Protein AF-A0A7W0S4Z4-F1 (afdb_monomer_lite)

pLDDT: mean 84.72, std 17.96, range [44.84, 98.12]

Sequence (115 aa):
WHRGRALTLFGFDYRLESYTPAARRRYGYYTLPILHRGRIVGRLDPSYDRRNRVLTIRALHLEPWVAPKPELAAAIVGSLRDLVTFLGGDEVRVLTCDPAAFTPHVAATLMSPEG

Radius of gyration: 14.52 Å; chains: 1; bounding box: 30×42×34 Å

Structure (mmCIF, N/CA/C/O backbone):
data_AF-A0A7W0S4Z4-F1
#
_entry.id   AF-A0A7W0S4Z4-F1
#
loop_
_atom_site.group_PDB
_atom_site.id
_atom_site.type_symbol
_atom_site.label_atom_id
_atom_site.label_alt_id
_atom_site.label_comp_id
_atom_site.label_asym_id
_atom_site.label_entity_id
_atom_site.label_seq_id
_atom_site.pdbx_PDB_ins_code
_atom_site.Cartn_x
_atom_site.Cartn_y
_atom_site.Cartn_z
_atom_site.occupancy
_atom_site.B_iso_or_equiv
_atom_site.auth_seq_id
_atom_site.auth_comp_id
_atom_site.auth_asym_id
_atom_site.auth_atom_id
_atom_site.pdbx_PDB_model_num
ATOM 1 N N . TRP A 1 1 ? -10.704 -28.087 -3.343 1.00 49.22 1 TRP A N 1
ATOM 2 C CA . TRP A 1 1 ? -10.051 -26.778 -3.539 1.00 49.22 1 TRP A CA 1
ATOM 3 C C . TRP A 1 1 ? -9.065 -26.916 -4.704 1.00 49.22 1 TRP A C 1
ATOM 5 O O . TRP A 1 1 ? -8.039 -27.569 -4.580 1.00 49.22 1 TRP A O 1
ATOM 15 N N . HIS A 1 2 ? -9.427 -26.439 -5.898 1.00 44.84 2 HIS A N 1
ATOM 16 C CA . HIS A 1 2 ? -8.640 -26.666 -7.119 1.00 44.84 2 HIS A CA 1
ATOM 17 C C . HIS A 1 2 ? -7.616 -25.540 -7.330 1.00 44.84 2 HIS A C 1
ATOM 19 O O . HIS A 1 2 ? -7.953 -24.477 -7.842 1.00 44.84 2 HIS A O 1
ATOM 25 N N . ARG A 1 3 ? -6.352 -25.804 -6.965 1.00 52.88 3 ARG A N 1
ATOM 26 C CA . ARG A 1 3 ? -5.178 -24.915 -7.125 1.00 52.88 3 ARG A CA 1
ATOM 27 C C . ARG A 1 3 ? -4.816 -24.548 -8.579 1.00 52.88 3 ARG A C 1
ATOM 29 O O . ARG A 1 3 ? -3.964 -23.694 -8.782 1.00 52.88 3 ARG A O 1
ATOM 36 N N . GLY A 1 4 ? -5.434 -25.167 -9.588 1.00 45.34 4 GLY A N 1
ATOM 37 C CA . GLY A 1 4 ? -4.997 -25.048 -10.986 1.00 45.34 4 GLY A CA 1
ATOM 38 C C . GLY A 1 4 ? -5.427 -23.775 -11.726 1.00 45.34 4 GLY A C 1
ATOM 39 O O . GLY A 1 4 ? -4.711 -23.329 -12.611 1.00 45.34 4 GLY A O 1
ATOM 40 N N . ARG A 1 5 ? -6.568 -23.156 -11.384 1.00 51.41 5 ARG A N 1
ATOM 41 C CA . ARG A 1 5 ? -7.136 -22.076 -12.224 1.00 51.41 5 ARG A CA 1
ATOM 42 C C . ARG A 1 5 ? -6.513 -20.693 -11.995 1.00 51.41 5 ARG A C 1
ATOM 44 O O . ARG A 1 5 ? -6.520 -19.880 -12.912 1.00 51.41 5 ARG A O 1
ATOM 51 N N . ALA A 1 6 ? -5.950 -20.430 -10.813 1.00 50.38 6 ALA A N 1
ATOM 52 C CA . ALA A 1 6 ? -5.331 -19.136 -10.502 1.00 50.38 6 ALA A CA 1
ATOM 53 C C . ALA A 1 6 ? -3.986 -18.927 -11.228 1.00 50.38 6 ALA A C 1
ATOM 55 O O . ALA A 1 6 ? -3.681 -17.809 -11.639 1.00 50.38 6 ALA A O 1
ATOM 56 N N . LEU A 1 7 ? -3.219 -20.005 -11.451 1.00 47.97 7 LEU A N 1
ATOM 57 C CA . LEU A 1 7 ? -1.942 -19.946 -12.171 1.00 47.97 7 LEU A CA 1
ATOM 58 C C . LEU A 1 7 ? -2.132 -19.610 -13.657 1.00 47.97 7 LEU A C 1
ATOM 60 O O . LEU A 1 7 ? -1.406 -18.780 -14.195 1.00 47.97 7 LEU A O 1
ATOM 64 N N . THR A 1 8 ? -3.117 -20.231 -14.310 1.00 46.56 8 THR A N 1
ATOM 65 C CA . THR A 1 8 ? -3.291 -20.139 -15.769 1.00 46.56 8 THR A CA 1
ATOM 66 C C . THR A 1 8 ? -3.914 -18.817 -16.226 1.00 46.56 8 THR A C 1
ATOM 68 O O . THR A 1 8 ? -3.660 -18.392 -17.345 1.00 46.56 8 THR A O 1
ATOM 71 N N . LEU A 1 9 ? -4.709 -18.151 -15.379 1.00 50.69 9 LEU A N 1
ATOM 72 C CA . LEU A 1 9 ? -5.420 -16.921 -15.761 1.00 50.69 9 LEU A CA 1
ATOM 73 C C . LEU A 1 9 ? -4.673 -15.624 -15.415 1.00 50.69 9 LE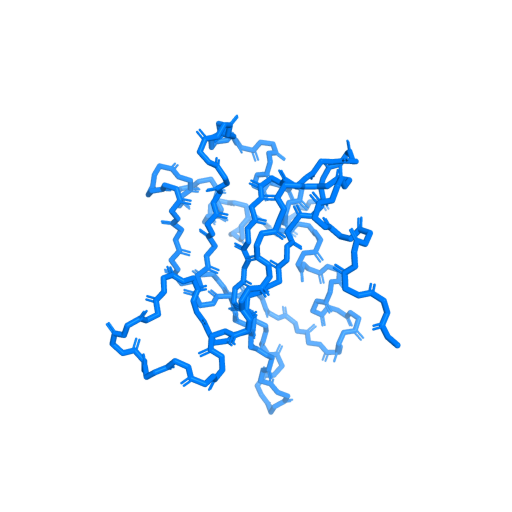U A C 1
ATOM 75 O O . LEU A 1 9 ? -4.911 -14.616 -16.073 1.00 50.69 9 LEU A O 1
ATOM 79 N N . PHE A 1 10 ? -3.775 -15.625 -14.418 1.00 50.75 10 PHE A N 1
ATOM 80 C CA . PHE A 1 10 ? -3.223 -14.369 -13.884 1.00 50.75 10 PHE A CA 1
ATOM 81 C C . PHE A 1 10 ? -1.710 -14.354 -13.597 1.00 50.75 10 PHE A C 1
ATOM 83 O O . PHE A 1 10 ? -1.217 -13.353 -13.081 1.00 50.75 10 PHE A O 1
ATOM 90 N N . GLY A 1 11 ? -0.956 -15.419 -13.910 1.00 49.56 11 GLY A N 1
ATOM 91 C CA . GLY A 1 11 ? 0.505 -15.443 -13.703 1.00 49.56 11 GLY A CA 1
ATOM 92 C C . GLY A 1 11 ? 0.932 -15.333 -12.232 1.00 49.56 11 GLY A C 1
ATOM 93 O O . GLY A 1 11 ? 2.014 -14.840 -11.922 1.00 49.56 11 GLY A O 1
ATOM 94 N N . PHE A 1 12 ? 0.064 -15.757 -11.313 1.00 52.59 12 PHE A N 1
ATOM 95 C CA . PHE A 1 12 ? 0.195 -15.495 -9.886 1.00 52.59 12 PHE A CA 1
ATOM 96 C C . PHE A 1 12 ? 0.703 -16.741 -9.134 1.00 52.59 12 PHE A C 1
ATOM 98 O O . PHE A 1 12 ? -0.057 -17.684 -8.909 1.00 52.59 12 PHE A O 1
ATOM 105 N N . ASP A 1 13 ? 1.975 -16.752 -8.712 1.00 55.50 13 ASP A N 1
ATOM 106 C CA . ASP A 1 13 ? 2.456 -17.700 -7.689 1.00 55.50 13 ASP A CA 1
ATOM 107 C C . ASP A 1 13 ? 1.975 -17.204 -6.310 1.00 55.50 13 ASP A C 1
ATOM 109 O O . ASP A 1 13 ? 2.606 -16.352 -5.674 1.00 55.50 13 ASP A O 1
ATOM 113 N N . TYR A 1 14 ? 0.792 -17.668 -5.883 1.00 53.19 14 TYR A N 1
ATOM 114 C CA . TYR A 1 14 ? 0.263 -17.430 -4.534 1.00 53.19 14 TYR A CA 1
ATOM 115 C C . TYR A 1 14 ? 1.047 -18.285 -3.542 1.00 53.19 14 TYR A C 1
ATOM 117 O O . TYR A 1 14 ? 0.642 -19.398 -3.204 1.00 53.19 14 TYR A O 1
ATOM 125 N N . ARG A 1 15 ? 2.169 -17.765 -3.040 1.00 55.41 15 ARG A N 1
ATOM 126 C CA . ARG A 1 15 ? 2.760 -18.273 -1.802 1.00 55.41 15 ARG A CA 1
ATOM 127 C C . ARG A 1 15 ? 2.257 -17.414 -0.655 1.00 55.41 15 ARG A C 1
ATOM 129 O O . ARG A 1 15 ? 2.662 -16.269 -0.506 1.00 55.41 15 ARG A O 1
ATOM 136 N N . LEU A 1 16 ? 1.364 -17.985 0.152 1.00 56.06 16 LEU A N 1
ATOM 137 C CA . LEU A 1 16 ? 1.098 -17.493 1.501 1.00 56.06 16 LEU A CA 1
ATOM 138 C C . LEU A 1 16 ? 2.422 -17.583 2.268 1.00 56.06 16 LEU A C 1
ATOM 140 O O . LEU A 1 16 ? 2.830 -18.655 2.711 1.00 56.06 16 LEU A O 1
ATOM 144 N N . GLU A 1 17 ? 3.122 -16.460 2.393 1.00 60.06 17 GLU A N 1
ATOM 145 C CA . GLU A 1 17 ? 4.373 -16.363 3.150 1.00 60.06 17 GLU A CA 1
ATOM 146 C C . GLU A 1 17 ? 4.128 -16.361 4.673 1.00 60.06 17 GLU A C 1
ATOM 148 O O . GLU A 1 17 ? 5.049 -16.140 5.464 1.00 60.06 17 GLU A O 1
ATOM 153 N N . SER A 1 18 ? 2.902 -16.682 5.106 1.00 59.22 18 SER A N 1
ATOM 154 C CA . SER A 1 18 ? 2.523 -16.858 6.508 1.00 59.22 18 SER A CA 1
ATOM 155 C C . SER A 1 18 ? 3.371 -17.911 7.230 1.00 59.22 18 SER A C 1
ATOM 157 O O . SER A 1 18 ? 3.600 -17.797 8.432 1.00 59.22 18 SER A O 1
ATOM 159 N N . TYR A 1 19 ? 3.882 -18.903 6.495 1.00 58.69 19 TYR A N 1
ATOM 160 C CA . TYR A 1 19 ? 4.794 -19.937 7.001 1.00 58.69 19 TYR A CA 1
ATOM 161 C C . TYR A 1 19 ? 6.276 -19.634 6.722 1.00 58.69 19 TYR A C 1
ATOM 163 O O . TYR A 1 19 ? 7.160 -20.355 7.183 1.00 58.69 19 TYR A O 1
ATOM 171 N N . THR A 1 20 ? 6.568 -18.559 5.987 1.00 66.62 20 THR A N 1
ATOM 172 C CA . THR A 1 20 ? 7.932 -18.086 5.745 1.00 66.62 20 THR A CA 1
ATOM 173 C C . THR A 1 20 ? 8.364 -17.209 6.928 1.00 66.62 20 THR A C 1
ATOM 175 O O . THR A 1 20 ? 7.631 -16.284 7.300 1.00 66.62 20 THR A O 1
ATOM 178 N N . PRO A 1 21 ? 9.539 -17.453 7.547 1.00 73.06 21 PRO A N 1
ATOM 179 C CA . PRO A 1 21 ? 10.087 -16.561 8.569 1.00 73.06 21 PRO A CA 1
ATOM 180 C C . PRO A 1 21 ? 10.191 -15.126 8.051 1.00 73.06 21 PRO A C 1
ATOM 182 O O . PRO A 1 21 ? 10.543 -14.934 6.890 1.00 73.06 21 PRO A O 1
ATOM 185 N N . ALA A 1 22 ? 9.936 -14.129 8.907 1.00 63.75 22 ALA A N 1
ATOM 186 C CA . ALA A 1 22 ? 9.842 -12.719 8.507 1.00 63.75 22 ALA A CA 1
ATOM 187 C C . ALA A 1 22 ? 11.021 -12.237 7.642 1.00 63.75 22 ALA A C 1
ATOM 189 O O . ALA A 1 22 ? 10.800 -11.585 6.630 1.00 63.75 22 ALA A O 1
ATOM 190 N N . ALA A 1 23 ? 12.250 -12.639 7.983 1.00 71.12 23 ALA A N 1
ATOM 191 C CA . ALA A 1 23 ? 13.468 -12.259 7.264 1.00 71.12 23 ALA A CA 1
ATOM 192 C C . ALA A 1 23 ? 13.588 -12.825 5.833 1.00 71.12 23 ALA A C 1
ATOM 194 O O . ALA A 1 23 ? 14.426 -12.365 5.068 1.00 71.12 23 ALA A O 1
ATOM 195 N N . ARG A 1 24 ? 12.789 -13.835 5.465 1.00 70.25 24 ARG A N 1
ATOM 196 C CA . ARG A 1 24 ? 12.793 -14.452 4.124 1.00 70.25 24 ARG A CA 1
ATOM 197 C C . ARG A 1 24 ? 11.572 -14.074 3.287 1.00 70.25 24 ARG A C 1
ATOM 199 O O . ARG A 1 24 ? 11.364 -14.660 2.227 1.00 70.25 24 ARG A O 1
ATOM 206 N N . ARG A 1 25 ? 10.742 -13.153 3.779 1.00 75.25 25 ARG A N 1
ATOM 207 C CA . ARG A 1 25 ? 9.536 -12.720 3.079 1.00 75.25 25 ARG A CA 1
ATOM 208 C C . ARG A 1 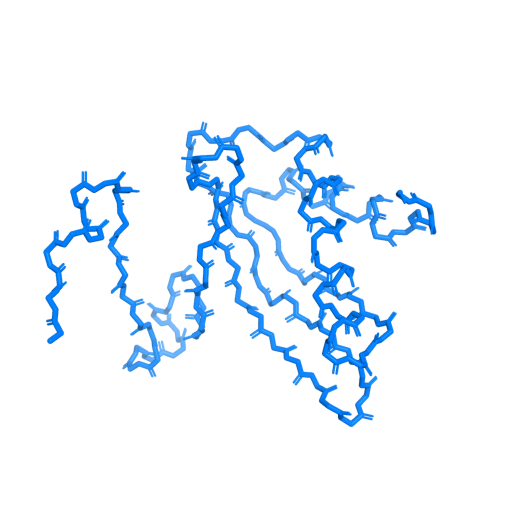25 ? 9.892 -11.767 1.950 1.00 75.25 25 ARG A C 1
ATOM 210 O O . ARG A 1 25 ? 10.700 -10.865 2.151 1.00 75.25 25 ARG A O 1
ATOM 217 N N . ARG A 1 26 ? 9.299 -11.967 0.776 1.00 69.06 26 ARG A N 1
ATOM 218 C CA . ARG A 1 26 ? 9.499 -11.095 -0.386 1.00 69.06 26 ARG A CA 1
ATOM 219 C C . ARG A 1 26 ? 8.413 -10.030 -0.484 1.00 69.06 26 ARG A C 1
ATOM 221 O O . ARG A 1 26 ? 8.716 -8.922 -0.908 1.00 69.06 26 ARG A O 1
ATOM 228 N N . TYR A 1 27 ? 7.180 -10.360 -0.097 1.00 66.75 27 TYR A N 1
ATOM 229 C CA . TYR A 1 27 ? 6.019 -9.483 -0.308 1.00 66.75 27 TYR A CA 1
ATOM 230 C C . TYR A 1 27 ? 5.163 -9.232 0.944 1.00 66.75 27 TYR A C 1
ATOM 232 O O . TYR A 1 27 ? 4.170 -8.509 0.861 1.00 66.75 27 TYR A O 1
ATOM 240 N N . GLY A 1 28 ? 5.506 -9.829 2.090 1.00 63.19 28 GLY A N 1
ATOM 241 C CA . GLY A 1 28 ? 4.801 -9.610 3.359 1.00 63.19 28 GLY A CA 1
ATOM 242 C C . GLY A 1 28 ? 4.077 -10.845 3.892 1.00 63.19 28 GLY A C 1
ATOM 243 O O . GLY A 1 28 ? 4.262 -11.953 3.402 1.00 63.19 28 GLY A O 1
ATOM 244 N N . TYR A 1 29 ? 3.307 -10.679 4.970 1.00 61.59 29 TYR A N 1
ATOM 245 C CA . TYR A 1 29 ? 2.686 -11.808 5.683 1.00 61.59 29 TYR A CA 1
ATOM 246 C C . TYR A 1 29 ? 1.347 -12.237 5.060 1.00 61.59 29 TYR A C 1
ATOM 248 O O . TYR A 1 29 ? 1.098 -13.437 4.927 1.00 61.59 29 TYR A O 1
ATOM 256 N N . TYR A 1 30 ?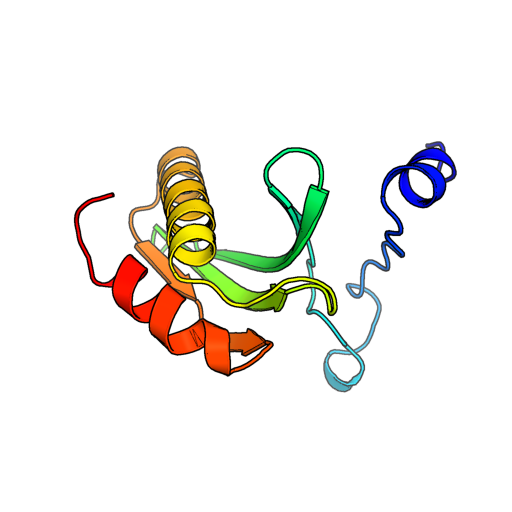 0.523 -11.272 4.626 1.00 60.00 30 TYR A N 1
ATOM 257 C CA . TYR A 1 30 ? -0.760 -11.496 3.952 1.00 60.00 30 TYR A CA 1
ATOM 258 C C . TYR A 1 30 ? -0.831 -10.739 2.626 1.00 60.00 30 TYR A C 1
ATOM 260 O O . TYR A 1 30 ? -1.602 -9.802 2.448 1.00 60.00 30 TYR A O 1
ATOM 268 N N . THR A 1 31 ? -0.027 -11.170 1.661 1.00 79.25 31 THR A N 1
ATOM 269 C CA . THR A 1 31 ? 0.023 -10.527 0.350 1.00 79.25 31 THR A CA 1
ATOM 270 C C . THR A 1 31 ? -1.260 -10.781 -0.458 1.00 79.25 31 THR A C 1
ATOM 272 O O . THR A 1 31 ? -1.518 -11.906 -0.893 1.00 79.25 31 THR A O 1
ATOM 275 N N . LEU A 1 32 ? -2.054 -9.733 -0.696 1.00 88.00 32 LEU A N 1
ATOM 276 C CA . LEU A 1 32 ? -3.233 -9.757 -1.570 1.00 88.00 32 LEU A CA 1
ATOM 277 C C . LEU A 1 32 ? -2.918 -9.138 -2.940 1.00 88.00 32 LEU A C 1
ATOM 279 O O . LEU A 1 32 ? -2.201 -8.138 -2.996 1.00 88.00 32 LEU A O 1
ATOM 283 N N . PRO A 1 33 ? -3.451 -9.687 -4.048 1.00 91.81 33 PRO A N 1
ATOM 284 C CA . PRO A 1 33 ? -3.299 -9.092 -5.371 1.00 91.81 33 PRO A CA 1
ATOM 285 C C . PRO A 1 33 ? -4.136 -7.816 -5.525 1.00 91.81 33 PRO A C 1
ATOM 287 O O . PRO A 1 33 ? -5.272 -7.740 -5.061 1.00 91.81 33 PRO A O 1
ATOM 290 N N . ILE A 1 34 ? -3.598 -6.848 -6.261 1.00 94.62 34 ILE A N 1
ATOM 291 C CA . ILE A 1 34 ? -4.304 -5.644 -6.703 1.00 94.62 34 ILE A CA 1
ATOM 292 C C . ILE A 1 34 ? -4.821 -5.906 -8.118 1.00 94.62 34 ILE A C 1
ATOM 294 O O . ILE A 1 34 ? -4.034 -6.009 -9.063 1.00 94.62 34 ILE A O 1
ATOM 298 N N . LEU A 1 35 ? -6.142 -6.017 -8.265 1.00 94.50 35 LEU A N 1
ATOM 299 C CA . LEU A 1 35 ? -6.807 -6.155 -9.559 1.00 94.50 35 LEU A CA 1
ATOM 300 C C . LEU A 1 35 ? -7.256 -4.778 -10.052 1.00 94.50 35 LEU A C 1
ATOM 302 O O . LEU A 1 35 ? -8.059 -4.113 -9.406 1.00 94.50 35 LEU A O 1
ATOM 306 N N . HIS A 1 36 ? -6.780 -4.369 -11.223 1.00 94.88 36 HIS A N 1
ATOM 307 C CA . HIS A 1 36 ? -7.175 -3.117 -11.855 1.00 94.88 36 HIS A CA 1
ATOM 308 C C . HIS A 1 36 ? -7.464 -3.357 -13.336 1.00 94.88 36 HIS A C 1
ATOM 310 O O . HIS A 1 36 ? -6.615 -3.870 -14.066 1.00 94.88 36 HIS A O 1
ATOM 316 N N . ARG A 1 37 ? -8.681 -3.011 -13.781 1.00 93.00 37 ARG A N 1
ATOM 317 C CA . ARG A 1 37 ? -9.133 -3.163 -15.181 1.00 93.00 37 ARG A CA 1
ATOM 318 C C . ARG A 1 37 ? -8.853 -4.563 -15.759 1.00 93.00 37 ARG A C 1
ATOM 320 O O . ARG A 1 37 ? -8.324 -4.707 -16.856 1.00 93.00 37 ARG A O 1
ATOM 327 N N . GLY A 1 38 ? -9.171 -5.601 -14.982 1.00 90.25 38 GLY A N 1
ATOM 328 C CA . GLY A 1 38 ? -9.006 -7.003 -15.387 1.00 90.25 38 GLY A CA 1
ATOM 329 C C . GLY A 1 38 ? -7.567 -7.531 -15.356 1.00 90.25 38 GLY A C 1
ATOM 330 O O . GLY A 1 38 ? -7.328 -8.644 -15.816 1.00 90.25 38 GLY A O 1
ATOM 331 N N . ARG A 1 39 ? -6.602 -6.769 -14.823 1.00 91.69 39 ARG A N 1
ATOM 332 C CA . ARG A 1 39 ? -5.187 -7.164 -14.744 1.00 91.69 39 ARG A CA 1
ATOM 333 C C . ARG A 1 39 ? -4.667 -7.090 -13.316 1.00 91.69 39 ARG A C 1
ATOM 335 O O . ARG A 1 39 ? -5.017 -6.170 -12.579 1.00 91.69 39 ARG A O 1
ATOM 342 N N . ILE A 1 40 ? -3.793 -8.025 -12.944 1.00 93.62 40 ILE A N 1
ATOM 343 C CA . ILE A 1 40 ? -3.005 -7.887 -11.717 1.00 93.62 40 ILE A CA 1
ATOM 344 C C . ILE A 1 40 ? -1.935 -6.832 -11.971 1.00 93.62 40 ILE A C 1
ATOM 346 O O . ILE A 1 40 ? -1.113 -6.971 -12.882 1.00 93.62 40 ILE A O 1
ATOM 350 N N . VAL A 1 41 ? -1.993 -5.760 -11.187 1.00 96.19 41 VAL A N 1
ATOM 351 C CA . VAL A 1 41 ? -1.071 -4.623 -11.304 1.00 96.19 41 VAL A CA 1
ATOM 352 C C . VAL A 1 41 ? -0.075 -4.536 -10.154 1.00 96.19 41 VAL A C 1
ATOM 354 O O . VAL A 1 41 ? 0.901 -3.796 -10.234 1.00 96.19 41 VAL A O 1
ATOM 357 N N . GLY A 1 42 ? -0.307 -5.294 -9.090 1.00 94.38 42 GLY A N 1
ATOM 358 C CA . GLY A 1 42 ? 0.533 -5.266 -7.911 1.00 94.38 42 GLY A CA 1
ATOM 359 C C . GLY A 1 42 ? 0.000 -6.147 -6.800 1.00 94.38 42 GLY A C 1
ATOM 360 O O . GLY A 1 42 ? -0.897 -6.972 -6.994 1.00 94.38 42 GLY A O 1
ATOM 361 N N . ARG A 1 43 ? 0.565 -5.946 -5.620 1.00 94.56 43 ARG A N 1
ATOM 362 C CA . ARG A 1 43 ? 0.310 -6.687 -4.399 1.00 94.56 43 ARG A CA 1
ATOM 363 C C . ARG A 1 43 ? 0.378 -5.751 -3.203 1.00 94.56 43 ARG A C 1
ATOM 365 O O . ARG A 1 43 ? 1.141 -4.788 -3.219 1.00 94.56 43 ARG A O 1
ATOM 372 N N . LEU A 1 44 ? -0.381 -6.055 -2.161 1.00 94.12 44 LEU A N 1
ATOM 373 C CA . LEU A 1 44 ? -0.351 -5.310 -0.907 1.00 94.12 44 LEU A CA 1
ATOM 374 C C . LEU A 1 44 ? -0.353 -6.238 0.311 1.00 94.12 44 LEU A C 1
ATOM 376 O O . LEU A 1 44 ? -0.890 -7.339 0.234 1.00 94.12 44 LEU A O 1
ATOM 380 N N . ASP A 1 45 ? 0.244 -5.794 1.418 1.00 92.56 45 ASP A N 1
ATOM 381 C CA . ASP A 1 45 ? 0.207 -6.463 2.731 1.00 92.56 45 ASP A CA 1
ATOM 382 C C . ASP A 1 45 ? -0.641 -5.623 3.707 1.00 92.56 45 ASP A C 1
ATOM 384 O O . ASP A 1 45 ? -0.119 -4.687 4.329 1.00 92.56 45 ASP A O 1
ATOM 388 N N . PRO A 1 46 ? -1.964 -5.865 3.793 1.00 94.31 46 PRO A N 1
ATOM 389 C CA . PRO A 1 46 ? -2.879 -5.058 4.579 1.00 94.31 46 PRO A CA 1
ATOM 390 C C . PRO A 1 46 ? -2.991 -5.566 6.018 1.00 94.31 46 PRO A C 1
ATOM 392 O O . PRO A 1 46 ? -2.982 -6.760 6.308 1.00 94.31 46 PRO A O 1
ATOM 395 N N . SER A 1 47 ? -3.189 -4.631 6.935 1.00 94.12 47 SER A N 1
ATOM 396 C CA . SER A 1 47 ? -3.426 -4.883 8.350 1.00 94.12 47 SER A CA 1
ATOM 397 C C . SER A 1 47 ? -4.440 -3.864 8.849 1.00 94.12 47 SER A C 1
ATOM 399 O O . SER A 1 47 ? -4.141 -2.673 8.886 1.00 94.12 47 SER A O 1
ATOM 401 N N . TYR A 1 48 ? -5.626 -4.320 9.247 1.00 96.31 48 TYR A N 1
ATOM 402 C CA . TYR A 1 48 ? -6.644 -3.445 9.826 1.00 96.31 48 TYR A CA 1
ATOM 403 C C . TYR A 1 48 ? -6.595 -3.495 11.354 1.00 96.31 48 TYR A C 1
ATOM 405 O O . TYR A 1 48 ? -6.794 -4.550 11.960 1.00 96.31 48 TYR A O 1
ATOM 413 N N . ASP A 1 49 ? -6.323 -2.350 11.972 1.00 96.44 49 ASP A N 1
ATOM 414 C CA . ASP A 1 49 ? -6.403 -2.170 13.416 1.00 96.44 49 ASP A CA 1
ATOM 415 C C . ASP A 1 49 ? -7.822 -1.736 13.791 1.00 96.44 49 ASP A C 1
ATOM 417 O O . ASP A 1 49 ? -8.199 -0.579 13.618 1.00 96.44 49 ASP A O 1
ATOM 421 N N . ARG A 1 50 ? -8.612 -2.671 14.330 1.00 95.50 50 ARG A N 1
ATOM 422 C CA . ARG A 1 50 ? -10.003 -2.413 14.734 1.00 95.50 50 ARG A CA 1
ATOM 423 C C . ARG A 1 50 ? -10.128 -1.410 15.877 1.00 95.50 50 ARG A C 1
ATOM 425 O O . ARG A 1 50 ? -11.144 -0.733 15.965 1.00 95.50 50 ARG A O 1
ATOM 432 N N . ARG A 1 51 ? -9.134 -1.335 16.769 1.00 96.25 51 ARG A N 1
ATOM 433 C CA . ARG A 1 51 ? -9.182 -0.439 17.931 1.00 96.25 51 ARG A CA 1
ATOM 434 C C . ARG A 1 51 ? -8.963 1.002 17.498 1.00 96.25 51 ARG A C 1
ATOM 436 O O . ARG A 1 51 ? -9.664 1.887 17.969 1.00 96.25 51 ARG A O 1
ATOM 443 N N . ASN A 1 52 ? -7.998 1.208 16.607 1.00 97.19 52 ASN A N 1
ATOM 444 C CA . ASN A 1 52 ? -7.646 2.534 16.110 1.00 97.19 52 ASN A CA 1
ATOM 445 C C . ASN A 1 52 ? -8.372 2.906 14.812 1.00 97.19 52 ASN A C 1
ATOM 447 O O . ASN A 1 52 ? -8.232 4.034 14.359 1.00 97.19 52 ASN A O 1
ATOM 451 N N . ARG A 1 53 ? -9.148 1.984 14.222 1.00 97.62 53 ARG A N 1
ATOM 452 C CA . ARG A 1 53 ? -9.917 2.196 12.985 1.00 97.62 53 ARG A CA 1
ATOM 453 C C . ARG A 1 53 ? -9.037 2.555 11.776 1.00 97.62 53 ARG A C 1
ATOM 455 O O . ARG A 1 53 ? -9.475 3.260 10.869 1.00 97.62 53 ARG A O 1
ATOM 462 N N . VAL A 1 54 ? -7.813 2.017 11.737 1.00 97.75 54 VAL A N 1
ATOM 463 C CA . VAL A 1 54 ? -6.803 2.317 10.704 1.00 97.75 54 VAL A CA 1
ATOM 464 C C . VAL A 1 54 ? -6.516 1.096 9.834 1.00 97.75 54 VAL A C 1
ATOM 466 O O . VAL A 1 54 ? -6.143 0.032 10.337 1.00 97.75 54 VAL A O 1
ATOM 469 N N . LEU A 1 55 ? -6.603 1.260 8.514 1.00 97.75 55 LEU A N 1
ATOM 470 C CA . LEU A 1 55 ? -6.091 0.307 7.532 1.00 97.75 55 LEU A CA 1
ATOM 471 C C . LEU A 1 55 ? -4.642 0.655 7.179 1.00 97.75 55 LEU A C 1
ATOM 473 O O . LEU A 1 55 ? -4.370 1.642 6.502 1.00 97.75 55 LEU A O 1
ATOM 477 N N . THR A 1 56 ? -3.698 -0.176 7.614 1.00 97.69 56 THR A N 1
ATOM 478 C CA . THR A 1 56 ? -2.279 -0.027 7.271 1.00 97.69 56 THR A CA 1
ATOM 479 C C . THR A 1 56 ? -1.886 -1.000 6.171 1.00 97.69 56 THR A C 1
ATOM 481 O O . THR A 1 56 ? -1.959 -2.212 6.352 1.00 97.69 56 THR A O 1
ATOM 484 N N . ILE A 1 57 ? -1.391 -0.473 5.061 1.00 97.12 57 ILE A N 1
ATOM 485 C CA . ILE A 1 57 ? -0.693 -1.216 4.019 1.00 97.12 57 ILE A CA 1
ATOM 486 C C . ILE A 1 57 ? 0.798 -1.179 4.343 1.00 97.12 57 ILE A C 1
ATOM 488 O O . ILE A 1 57 ? 1.462 -0.152 4.188 1.00 97.12 57 ILE A O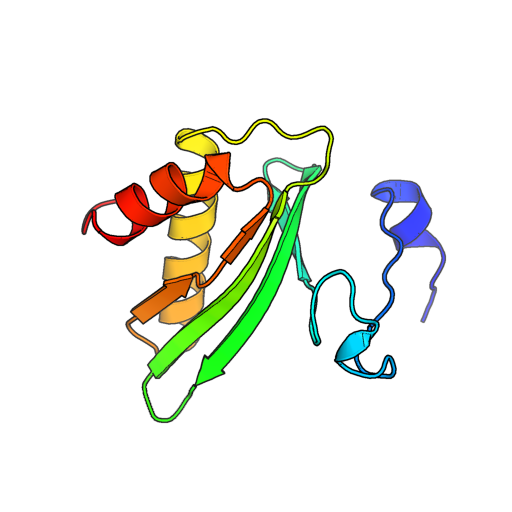 1
ATOM 492 N N . ARG A 1 58 ? 1.332 -2.295 4.844 1.00 95.56 58 ARG A N 1
ATOM 493 C CA . ARG A 1 58 ? 2.741 -2.392 5.258 1.00 95.56 58 ARG A CA 1
ATOM 494 C C . ARG A 1 58 ? 3.682 -2.290 4.061 1.00 95.56 58 ARG A C 1
ATOM 496 O O . ARG A 1 58 ? 4.724 -1.645 4.153 1.00 95.56 58 ARG A O 1
ATOM 503 N N . ALA A 1 59 ? 3.282 -2.886 2.946 1.00 93.12 59 ALA A N 1
ATOM 504 C CA . ALA A 1 59 ? 3.994 -2.814 1.684 1.00 93.12 59 ALA A CA 1
ATOM 505 C C . ALA A 1 59 ? 3.015 -2.846 0.512 1.00 93.12 59 ALA A C 1
ATOM 507 O O . ALA A 1 59 ? 2.020 -3.574 0.553 1.00 93.12 59 ALA A O 1
ATOM 508 N N . LEU A 1 60 ? 3.311 -2.052 -0.514 1.00 96.44 60 LEU A N 1
ATOM 509 C CA . LEU A 1 60 ? 2.626 -2.027 -1.799 1.00 96.44 60 LEU A CA 1
ATOM 510 C C . LEU A 1 60 ? 3.668 -2.263 -2.894 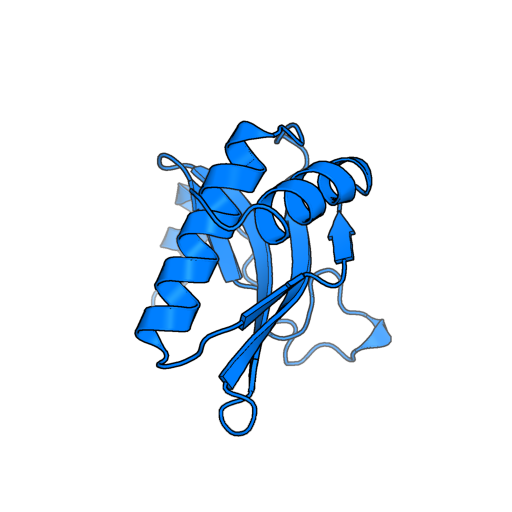1.00 96.44 60 LEU A C 1
ATOM 512 O O . LEU A 1 60 ? 4.531 -1.422 -3.123 1.00 96.44 60 LEU A O 1
ATOM 516 N N . HIS A 1 61 ? 3.578 -3.395 -3.580 1.00 95.44 61 HIS A N 1
ATOM 517 C CA . HIS A 1 61 ? 4.476 -3.753 -4.674 1.00 95.44 61 HIS A CA 1
ATOM 518 C C . HIS A 1 61 ? 3.721 -3.692 -5.996 1.00 95.44 61 HIS A C 1
ATOM 520 O O . HIS A 1 61 ? 2.713 -4.375 -6.148 1.00 95.44 61 HIS A O 1
ATOM 526 N N . LEU A 1 62 ? 4.189 -2.921 -6.966 1.00 96.44 62 LEU A N 1
ATOM 527 C CA . LEU A 1 62 ? 3.728 -3.034 -8.342 1.00 96.44 62 LEU A CA 1
ATOM 528 C C . LEU A 1 62 ? 4.408 -4.226 -9.014 1.00 96.44 62 LEU A C 1
ATOM 530 O O . LEU A 1 62 ? 5.550 -4.573 -8.712 1.00 96.44 62 LEU A O 1
ATOM 534 N N . GLU A 1 63 ? 3.698 -4.861 -9.939 1.00 94.19 63 GLU A N 1
ATOM 535 C CA . GLU A 1 63 ? 4.321 -5.889 -10.770 1.00 94.19 63 GLU A CA 1
ATOM 536 C C . GLU A 1 63 ? 5.339 -5.248 -11.740 1.00 94.19 63 GLU A C 1
ATOM 538 O O . GLU A 1 63 ? 5.129 -4.113 -12.177 1.00 94.19 63 GLU A O 1
ATOM 543 N N . PRO A 1 64 ? 6.416 -5.952 -12.149 1.00 91.50 64 PRO A N 1
ATOM 544 C CA . PRO A 1 64 ? 7.517 -5.358 -12.924 1.00 91.50 64 PRO A CA 1
ATOM 545 C C . PRO A 1 64 ? 7.119 -4.716 -14.263 1.00 91.50 64 PRO A C 1
ATOM 547 O O . PRO A 1 64 ? 7.835 -3.869 -14.787 1.00 91.50 64 PRO A O 1
ATOM 550 N N . TRP A 1 65 ? 5.986 -5.126 -14.836 1.00 92.69 65 TRP A N 1
ATOM 551 C CA . TRP A 1 65 ? 5.447 -4.602 -16.097 1.00 92.69 65 TRP A CA 1
ATOM 552 C C . TRP A 1 65 ? 4.511 -3.397 -15.919 1.00 92.69 65 TRP A C 1
ATOM 554 O O . TRP A 1 65 ? 3.879 -2.962 -16.884 1.00 92.69 65 TRP A O 1
ATOM 564 N N . VAL A 1 66 ? 4.357 -2.880 -14.699 1.00 96.44 66 VAL A N 1
ATOM 565 C CA . VAL A 1 66 ? 3.445 -1.778 -14.384 1.00 96.44 66 VAL A CA 1
ATOM 566 C C . VAL A 1 66 ? 4.234 -0.509 -14.105 1.00 96.44 66 VAL A C 1
ATOM 568 O O . VAL A 1 66 ? 5.075 -0.456 -13.213 1.00 96.44 66 VAL A O 1
ATOM 571 N N . ALA A 1 67 ? 3.929 0.545 -14.859 1.00 96.88 67 ALA A N 1
ATOM 572 C CA . ALA A 1 67 ? 4.521 1.856 -14.636 1.00 96.88 67 ALA A CA 1
ATOM 573 C C . ALA A 1 67 ? 3.894 2.543 -13.401 1.00 96.88 67 ALA A C 1
ATOM 575 O O . ALA A 1 67 ? 2.663 2.557 -13.283 1.00 96.88 67 ALA A O 1
ATOM 576 N N . PRO A 1 68 ? 4.701 3.160 -12.518 1.00 97.00 68 PRO A N 1
ATOM 577 C CA . PRO A 1 68 ? 4.221 3.859 -11.328 1.00 97.00 68 PRO A CA 1
ATOM 578 C C . PRO A 1 68 ? 3.607 5.214 -11.705 1.00 97.00 68 PRO A C 1
ATOM 580 O O . PRO A 1 68 ? 4.276 6.240 -11.659 1.00 97.00 68 PRO A O 1
ATOM 583 N N . LYS A 1 69 ? 2.340 5.220 -12.126 1.00 97.69 69 LYS A N 1
ATOM 584 C CA . LYS A 1 69 ? 1.653 6.426 -12.612 1.00 97.69 69 LYS A CA 1
ATOM 585 C C . LYS A 1 69 ? 0.718 7.051 -11.562 1.00 97.69 69 LYS A C 1
ATOM 587 O O . LYS A 1 69 ? 0.094 6.294 -10.812 1.00 97.69 69 LYS A O 1
ATOM 592 N N . PRO A 1 70 ? 0.539 8.388 -11.545 1.00 97.50 70 PRO A N 1
ATOM 593 C CA . PRO A 1 70 ? -0.392 9.068 -10.638 1.00 97.50 70 PRO A CA 1
ATOM 594 C C . PRO A 1 70 ? -1.823 8.523 -10.695 1.00 97.50 70 PRO A C 1
ATOM 596 O O . PRO A 1 70 ? -2.453 8.333 -9.660 1.00 97.50 70 PRO A O 1
ATOM 599 N N . GLU A 1 71 ? -2.330 8.203 -11.888 1.00 97.56 71 GLU A N 1
ATOM 600 C CA . GLU A 1 71 ? -3.710 7.736 -12.068 1.00 97.56 71 GLU A CA 1
ATOM 601 C C . GLU A 1 71 ? -3.927 6.353 -11.442 1.00 97.56 71 GLU A C 1
ATOM 603 O O . GLU A 1 71 ? -5.008 6.045 -10.938 1.00 97.56 71 GLU A O 1
ATOM 608 N N . LEU A 1 72 ? -2.887 5.512 -11.446 1.00 97.75 72 LEU A N 1
ATOM 609 C CA . LEU A 1 72 ? -2.932 4.214 -10.783 1.00 97.75 72 LEU A CA 1
ATOM 610 C C . LEU A 1 72 ? -2.921 4.377 -9.259 1.00 97.75 72 LEU A C 1
ATOM 612 O O . LEU A 1 72 ? -3.658 3.671 -8.573 1.00 97.75 72 LEU A O 1
ATOM 616 N N . ALA A 1 73 ? -2.126 5.314 -8.732 1.00 97.94 73 ALA A N 1
ATOM 617 C CA . ALA A 1 73 ? -2.131 5.636 -7.306 1.00 97.94 73 ALA A CA 1
ATOM 618 C C . ALA A 1 73 ? -3.513 6.130 -6.858 1.00 97.94 73 ALA A C 1
ATOM 620 O O . ALA A 1 73 ? -4.039 5.620 -5.870 1.00 97.94 73 ALA A O 1
ATOM 621 N N . ALA A 1 74 ? -4.134 7.021 -7.638 1.00 97.75 74 ALA A N 1
ATOM 622 C CA . ALA A 1 74 ? -5.493 7.502 -7.407 1.00 97.75 74 ALA A CA 1
ATOM 623 C C . ALA A 1 74 ? -6.508 6.353 -7.315 1.00 97.75 74 ALA A C 1
ATOM 625 O O . ALA A 1 74 ? -7.235 6.242 -6.329 1.00 97.75 74 ALA A O 1
ATOM 626 N N . ALA A 1 75 ? -6.502 5.442 -8.293 1.00 97.56 75 ALA A N 1
ATOM 627 C CA . ALA A 1 75 ? -7.416 4.302 -8.310 1.00 97.56 75 ALA A CA 1
ATOM 628 C C . ALA A 1 75 ? -7.207 3.341 -7.123 1.00 97.56 75 ALA A C 1
ATOM 630 O O . ALA A 1 75 ? -8.178 2.860 -6.531 1.00 97.56 75 ALA A O 1
ATOM 631 N N . ILE A 1 76 ? -5.949 3.054 -6.770 1.00 97.62 76 ILE A N 1
ATOM 632 C CA . ILE A 1 76 ? -5.626 2.169 -5.643 1.00 97.62 76 ILE A CA 1
ATOM 633 C C . ILE A 1 76 ? -6.044 2.817 -4.323 1.00 97.62 76 ILE A C 1
ATOM 635 O O . ILE A 1 76 ? -6.739 2.182 -3.536 1.00 97.62 76 ILE A O 1
ATOM 639 N N . VAL A 1 77 ? -5.661 4.072 -4.080 1.00 97.88 77 VAL A N 1
ATOM 640 C CA . VAL A 1 77 ? -5.992 4.779 -2.835 1.00 97.88 77 VAL A CA 1
ATOM 641 C C . VAL A 1 77 ? -7.500 4.974 -2.691 1.00 97.88 77 VAL A C 1
ATOM 643 O O . VAL A 1 77 ? -8.010 4.760 -1.595 1.00 97.88 77 VAL A O 1
ATOM 646 N N . GLY A 1 78 ? -8.224 5.285 -3.771 1.00 97.12 78 GLY A N 1
ATOM 647 C CA . GLY A 1 78 ? -9.691 5.319 -3.761 1.00 97.12 78 GLY A CA 1
ATOM 648 C C . GLY A 1 78 ? -10.289 3.986 -3.301 1.00 97.12 78 GLY A C 1
ATOM 649 O O . GLY A 1 78 ? -11.047 3.945 -2.339 1.00 97.12 78 GLY A O 1
ATOM 650 N N . SER A 1 79 ? -9.823 2.871 -3.872 1.00 97.12 79 SER A N 1
ATOM 651 C CA . SER A 1 79 ? -10.278 1.530 -3.465 1.00 97.12 79 SER A CA 1
ATOM 652 C C . SER A 1 79 ? -9.930 1.194 -2.005 1.00 97.12 79 SER A C 1
ATOM 654 O O . SER A 1 79 ? -10.675 0.489 -1.327 1.00 97.12 79 SER A O 1
ATOM 656 N N . LEU A 1 80 ? -8.788 1.673 -1.498 1.00 97.19 80 LEU A N 1
ATOM 657 C CA . LEU A 1 80 ? -8.403 1.498 -0.093 1.00 97.19 80 LEU A CA 1
ATOM 658 C C . LEU A 1 80 ? -9.269 2.335 0.853 1.00 97.19 80 LEU A C 1
ATOM 660 O O . LEU A 1 80 ? -9.550 1.880 1.962 1.00 97.19 80 LEU A O 1
ATOM 664 N N . ARG A 1 81 ? -9.690 3.531 0.424 1.00 96.94 81 ARG A N 1
ATOM 665 C CA . ARG A 1 81 ? -10.644 4.370 1.157 1.00 96.94 81 ARG A CA 1
ATOM 666 C C . ARG A 1 81 ? -12.004 3.682 1.240 1.00 96.94 81 ARG A C 1
ATOM 668 O O . ARG A 1 81 ? -12.509 3.492 2.340 1.00 96.94 81 ARG A O 1
ATOM 675 N N . ASP A 1 82 ? -12.515 3.176 0.120 1.00 96.81 82 ASP A N 1
ATOM 676 C CA . ASP A 1 82 ? -13.758 2.395 0.104 1.00 96.81 82 ASP A CA 1
ATOM 677 C C . ASP A 1 82 ? -13.668 1.179 1.036 1.00 96.81 82 ASP A C 1
ATOM 679 O O . ASP A 1 82 ? -14.580 0.905 1.820 1.00 96.81 82 ASP A O 1
ATOM 683 N N . LEU A 1 83 ? -12.536 0.466 1.000 1.00 96.75 83 LEU A N 1
ATOM 684 C CA . LEU A 1 83 ? -12.300 -0.684 1.866 1.00 96.75 83 LEU A CA 1
ATOM 685 C C . LEU A 1 83 ? -12.253 -0.293 3.347 1.00 96.75 83 LEU A C 1
ATOM 687 O O . LEU A 1 83 ? -12.857 -0.989 4.163 1.00 96.75 83 LEU A O 1
ATOM 691 N N . VAL A 1 84 ? -11.545 0.778 3.725 1.00 97.19 84 VAL A N 1
ATOM 692 C CA . VAL A 1 84 ? -11.485 1.174 5.140 1.00 97.19 84 VAL A CA 1
ATOM 693 C C . VAL A 1 84 ? -12.859 1.610 5.640 1.00 97.19 84 VAL A C 1
ATOM 695 O O . VAL A 1 84 ? -13.253 1.183 6.724 1.00 97.19 84 VAL A O 1
ATOM 698 N N . THR A 1 85 ? -13.629 2.338 4.827 1.00 97.00 85 THR A N 1
ATOM 699 C CA . THR A 1 85 ? -15.008 2.717 5.151 1.00 97.00 85 THR A CA 1
ATOM 700 C C . THR A 1 85 ? -15.899 1.488 5.309 1.00 97.00 85 THR A C 1
ATOM 702 O O . THR A 1 85 ? -16.622 1.384 6.299 1.00 97.00 85 THR A O 1
ATOM 705 N N . PHE A 1 86 ? -15.803 0.509 4.404 1.00 97.06 86 PHE A N 1
ATOM 706 C CA . PHE A 1 86 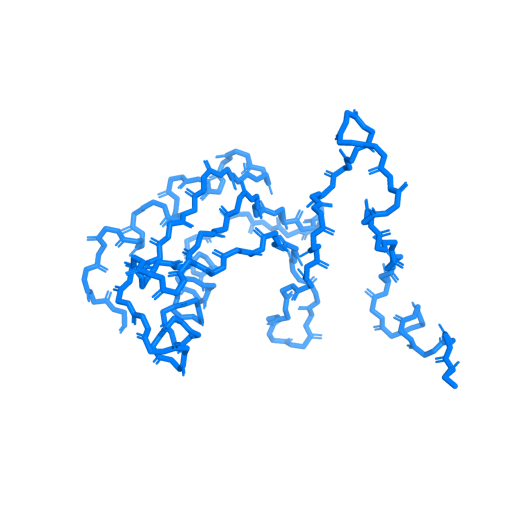? -16.534 -0.758 4.511 1.00 97.06 86 PHE A CA 1
ATOM 707 C C . PHE A 1 86 ? -16.194 -1.531 5.796 1.00 97.06 86 PHE A C 1
ATOM 709 O O . PHE A 1 86 ? -17.070 -2.128 6.419 1.00 97.06 86 PHE A O 1
ATOM 716 N N . LEU A 1 87 ? -14.930 -1.498 6.224 1.00 96.38 87 LEU A N 1
ATOM 717 C CA . LEU A 1 87 ? -14.479 -2.107 7.479 1.00 96.38 87 LEU A CA 1
ATOM 718 C C . LEU A 1 87 ? -14.877 -1.300 8.729 1.00 96.38 87 LEU A C 1
ATOM 720 O O . LEU A 1 87 ? -14.636 -1.765 9.844 1.00 96.38 87 LEU A O 1
ATOM 724 N N . GLY A 1 88 ? -15.485 -0.120 8.560 1.00 96.56 88 GLY A N 1
ATOM 725 C CA . GLY A 1 88 ? -15.873 0.781 9.642 1.00 96.56 88 GLY A CA 1
ATOM 726 C C . GLY A 1 88 ? -14.706 1.581 10.221 1.00 96.56 88 GLY A C 1
ATOM 727 O O . GLY A 1 88 ? -14.733 1.907 11.406 1.00 96.56 88 GLY A O 1
ATOM 728 N N . GLY A 1 89 ? -13.663 1.841 9.429 1.00 96.56 89 GLY A N 1
ATOM 729 C CA . GLY A 1 89 ? -12.551 2.712 9.795 1.00 96.56 89 GLY A CA 1
ATOM 730 C C . GLY A 1 89 ? -12.493 4.011 8.996 1.00 96.56 89 GLY A C 1
ATOM 731 O O . GLY A 1 89 ? -13.272 4.215 8.068 1.00 96.56 89 GLY A O 1
ATOM 732 N N . ASP A 1 90 ? -11.531 4.861 9.358 1.00 93.69 90 ASP A N 1
ATOM 733 C CA . ASP A 1 90 ? -11.496 6.262 8.913 1.00 93.69 90 ASP A CA 1
ATOM 734 C C . ASP A 1 90 ? -10.157 6.659 8.270 1.00 93.69 90 ASP A C 1
ATOM 736 O O . ASP A 1 90 ? -10.060 7.694 7.616 1.00 93.69 90 ASP A O 1
ATOM 740 N N . GLU A 1 91 ? -9.110 5.844 8.439 1.00 95.88 91 GLU A N 1
ATOM 741 C CA . GLU A 1 91 ? -7.752 6.205 8.028 1.00 95.88 91 GLU A CA 1
ATOM 742 C C . GLU A 1 91 ? -7.069 5.088 7.234 1.00 95.88 91 GLU A C 1
ATOM 744 O O . GLU A 1 91 ? -7.064 3.921 7.635 1.00 95.88 91 GLU A O 1
ATOM 749 N N . VAL A 1 92 ? -6.417 5.468 6.134 1.00 97.94 92 VAL A N 1
ATOM 750 C CA . VAL A 1 92 ? -5.523 4.601 5.361 1.00 97.94 92 VAL A CA 1
ATOM 751 C C . VAL A 1 92 ? -4.084 5.077 5.528 1.00 97.94 92 VAL A C 1
ATOM 753 O O . VAL A 1 92 ? -3.783 6.250 5.324 1.00 97.94 92 VAL A O 1
ATOM 756 N N . ARG A 1 93 ? -3.172 4.149 5.825 1.00 97.75 93 ARG A N 1
ATOM 757 C CA . ARG A 1 93 ? -1.722 4.384 5.830 1.00 97.75 93 ARG A CA 1
ATOM 758 C C . ARG A 1 93 ? -1.041 3.450 4.852 1.00 97.75 93 ARG A C 1
ATOM 760 O O . ARG A 1 93 ? -1.334 2.260 4.843 1.00 97.75 93 ARG A O 1
ATOM 767 N N . VAL A 1 94 ? -0.082 3.958 4.088 1.00 97.75 94 VAL A N 1
ATOM 768 C CA . VAL A 1 94 ? 0.809 3.138 3.258 1.00 97.75 94 VAL A CA 1
ATOM 769 C C . VAL A 1 94 ? 2.235 3.397 3.718 1.00 97.75 94 VAL A C 1
ATOM 771 O O . VAL A 1 94 ? 2.681 4.540 3.702 1.00 97.75 94 VAL A O 1
ATOM 774 N N . LEU A 1 95 ? 2.929 2.356 4.183 1.00 96.38 95 LEU A N 1
ATOM 775 C CA . LEU A 1 95 ? 4.255 2.515 4.792 1.00 96.38 95 LEU A CA 1
ATOM 776 C C . LEU A 1 95 ? 5.378 2.470 3.759 1.00 96.38 95 LEU A C 1
ATOM 778 O O . LEU A 1 95 ? 6.308 3.267 3.824 1.00 96.38 95 LEU A O 1
ATOM 782 N N . THR A 1 96 ? 5.306 1.529 2.817 1.00 96.12 96 THR A N 1
ATOM 783 C CA . THR A 1 96 ? 6.335 1.354 1.788 1.00 96.12 96 THR A CA 1
ATOM 784 C C . THR A 1 96 ? 5.708 1.058 0.433 1.00 96.12 96 THR A C 1
ATOM 786 O O . THR A 1 96 ? 4.667 0.400 0.353 1.00 96.12 96 THR A O 1
ATOM 789 N N . CYS A 1 97 ? 6.349 1.554 -0.625 1.00 97.25 97 CYS A N 1
ATOM 790 C CA . CYS A 1 97 ? 6.018 1.234 -2.008 1.00 97.25 97 CYS A CA 1
ATOM 791 C C . CYS A 1 97 ? 7.258 0.721 -2.747 1.00 97.25 97 CYS A C 1
ATOM 793 O O . CYS A 1 97 ? 8.368 1.209 -2.532 1.00 97.25 97 CYS A O 1
ATOM 795 N N . ASP A 1 98 ? 7.039 -0.215 -3.658 1.00 94.94 98 ASP A N 1
ATOM 796 C CA . ASP A 1 98 ? 8.027 -0.762 -4.578 1.00 94.94 98 ASP A CA 1
ATOM 797 C C . ASP A 1 98 ? 7.394 -0.816 -5.980 1.00 94.94 98 ASP A C 1
ATOM 799 O O . ASP A 1 98 ? 6.356 -1.454 -6.140 1.00 94.94 98 ASP A O 1
ATOM 803 N N . PRO A 1 99 ? 7.926 -0.117 -6.992 1.00 96.62 99 PRO A N 1
ATOM 804 C CA . PRO A 1 99 ? 9.139 0.692 -6.950 1.00 96.62 99 PRO A CA 1
ATOM 805 C C . PRO A 1 99 ? 8.973 1.958 -6.096 1.00 96.62 99 PRO A C 1
ATOM 807 O O . PRO A 1 99 ? 7.893 2.544 -6.021 1.00 96.62 99 PRO A O 1
ATOM 810 N N . ALA A 1 100 ? 10.080 2.441 -5.520 1.00 96.25 100 ALA A N 1
ATOM 811 C CA . ALA A 1 100 ? 10.101 3.646 -4.680 1.00 96.25 100 ALA A CA 1
ATOM 812 C C . ALA A 1 100 ? 9.575 4.907 -5.395 1.00 96.25 100 ALA A C 1
ATOM 814 O O . ALA A 1 100 ? 9.041 5.808 -4.751 1.00 96.25 100 ALA A O 1
ATOM 815 N N . ALA A 1 101 ? 9.667 4.951 -6.730 1.00 97.12 101 ALA A N 1
ATOM 816 C CA . ALA A 1 101 ? 9.101 6.017 -7.557 1.00 97.12 101 ALA A CA 1
ATOM 817 C C . ALA A 1 101 ? 7.568 6.138 -7.442 1.00 97.12 101 ALA A C 1
ATOM 819 O O . ALA A 1 101 ? 7.014 7.177 -7.782 1.00 97.12 101 ALA A O 1
ATOM 820 N N . PHE A 1 102 ? 6.871 5.109 -6.945 1.00 98.06 102 PHE A N 1
ATOM 821 C CA . PHE A 1 102 ? 5.424 5.151 -6.738 1.00 98.06 102 PHE A CA 1
ATOM 822 C C . PHE A 1 102 ? 5.014 5.872 -5.445 1.00 98.06 102 PHE A C 1
ATOM 824 O O . PHE A 1 102 ? 3.923 6.439 -5.375 1.00 98.06 102 PHE A O 1
ATOM 831 N N . THR A 1 103 ? 5.902 5.912 -4.445 1.00 97.94 103 THR A N 1
ATOM 832 C CA . THR A 1 103 ? 5.678 6.559 -3.143 1.00 97.94 103 THR A CA 1
ATOM 833 C C . THR A 1 103 ? 5.140 7.992 -3.241 1.00 97.94 103 THR A C 1
ATOM 835 O O . THR A 1 103 ? 4.120 8.258 -2.605 1.00 97.94 103 THR A O 1
ATOM 838 N N . PRO A 1 104 ? 5.739 8.927 -4.013 1.00 97.81 104 PRO A N 1
ATOM 839 C CA . PRO A 1 104 ? 5.240 10.303 -4.073 1.00 97.81 104 PRO A CA 1
ATOM 840 C C . PRO A 1 104 ? 3.815 10.402 -4.631 1.00 97.81 104 PRO A C 1
ATOM 842 O O . PRO A 1 104 ? 3.044 11.238 -4.169 1.00 97.81 104 PRO A O 1
ATOM 845 N N . HIS A 1 105 ? 3.435 9.535 -5.573 1.00 98.12 105 HIS A N 1
ATOM 846 C CA . HIS A 1 105 ? 2.077 9.511 -6.118 1.00 98.12 105 HIS A CA 1
ATOM 847 C C . HIS A 1 105 ? 1.062 9.038 -5.076 1.00 98.12 105 HIS A C 1
ATOM 849 O O . HIS A 1 105 ? 0.039 9.686 -4.879 1.00 98.12 105 HIS A O 1
ATOM 855 N N . VAL A 1 106 ? 1.376 7.955 -4.358 1.00 97.94 106 VAL A N 1
ATOM 856 C CA . VAL A 1 106 ? 0.518 7.430 -3.285 1.00 97.94 106 VAL A CA 1
ATOM 857 C C . VAL A 1 106 ? 0.388 8.436 -2.139 1.00 97.94 106 VAL A C 1
ATOM 859 O O . VAL A 1 106 ? -0.722 8.688 -1.674 1.00 97.94 106 VAL A O 1
ATOM 862 N N . ALA A 1 107 ? 1.497 9.044 -1.709 1.00 97.12 107 ALA A N 1
ATOM 863 C CA . ALA A 1 107 ? 1.498 10.043 -0.644 1.00 97.12 107 ALA A CA 1
ATOM 864 C C . ALA A 1 107 ? 0.655 11.274 -1.014 1.00 97.12 107 ALA A C 1
ATOM 866 O O . ALA A 1 107 ? -0.189 11.694 -0.224 1.00 97.12 107 ALA A O 1
ATOM 867 N N . ALA A 1 108 ? 0.822 11.804 -2.231 1.00 96.81 108 ALA A N 1
ATOM 868 C CA . ALA A 1 108 ? 0.045 12.945 -2.711 1.00 96.81 108 ALA A CA 1
ATOM 869 C C . ALA A 1 108 ? -1.465 12.651 -2.734 1.00 96.81 108 ALA A C 1
ATOM 871 O O . ALA A 1 108 ? -2.263 13.476 -2.284 1.00 96.81 108 ALA A O 1
ATOM 872 N N . THR A 1 109 ? -1.871 11.464 -3.202 1.00 96.75 109 THR A N 1
ATOM 873 C CA . THR A 1 109 ? -3.286 11.073 -3.193 1.00 96.75 109 THR A CA 1
ATOM 874 C C . THR A 1 109 ? -3.828 10.901 -1.774 1.00 96.75 109 THR A C 1
ATOM 876 O O . THR A 1 109 ? -4.925 11.376 -1.496 1.00 96.75 109 THR A O 1
ATOM 879 N N . LEU A 1 110 ? -3.082 10.268 -0.859 1.00 95.81 110 LEU A N 1
ATOM 880 C CA . LEU A 1 110 ? -3.520 10.094 0.534 1.00 95.81 110 LEU A CA 1
ATOM 881 C C . LEU A 1 110 ? -3.742 11.435 1.245 1.00 95.81 110 LEU A C 1
ATOM 883 O O . LEU A 1 110 ? -4.701 11.555 2.003 1.00 95.81 110 LEU A O 1
ATOM 887 N N . MET A 1 111 ? -2.890 12.427 0.969 1.00 92.56 111 MET A N 1
ATOM 888 C CA . MET A 1 111 ? -2.997 13.783 1.518 1.00 92.56 111 MET A CA 1
ATOM 889 C C . MET A 1 111 ? -4.125 14.615 0.899 1.00 92.56 111 MET A C 1
ATOM 891 O O . MET A 1 111 ? -4.543 15.600 1.502 1.00 92.56 111 MET A O 1
ATOM 895 N N . SER A 1 112 ? -4.609 14.249 -0.290 1.00 85.94 112 SER A N 1
ATOM 896 C CA . SER A 1 112 ? -5.704 14.959 -0.953 1.00 85.94 112 SER A CA 1
ATOM 897 C C . SER A 1 112 ? -7.043 14.452 -0.400 1.00 85.94 112 SER A C 1
ATOM 899 O O . SER A 1 112 ? -7.348 13.269 -0.585 1.00 85.94 112 SER A O 1
ATOM 901 N N . PRO A 1 113 ? -7.840 15.292 0.290 1.00 65.19 113 PRO A N 1
ATOM 902 C CA . PRO A 1 113 ? -9.098 14.873 0.915 1.00 65.19 113 PRO A CA 1
ATOM 903 C C . PRO A 1 113 ? -10.205 14.540 -0.096 1.00 65.19 113 PRO A C 1
ATOM 905 O O . PRO A 1 113 ? -11.199 13.933 0.287 1.00 65.19 113 PRO A O 1
ATOM 908 N N . GLU A 1 114 ? -10.019 14.872 -1.375 1.00 55.91 114 GLU A N 1
ATOM 909 C CA . GLU A 1 114 ? -10.966 14.568 -2.447 1.00 55.91 114 GLU A CA 1
ATOM 910 C C . GLU A 1 114 ? -10.367 13.583 -3.456 1.00 55.91 114 GLU A C 1
ATOM 912 O O . GLU A 1 114 ? -9.253 13.762 -3.958 1.00 55.91 114 GLU A O 1
ATOM 917 N N . GLY A 1 115 ? -11.128 12.523 -3.714 1.00 48.78 115 GLY A N 1
ATOM 918 C CA . GLY A 1 115 ? -11.063 11.651 -4.879 1.00 48.78 115 GLY A CA 1
ATOM 919 C C . GLY A 1 115 ? -12.489 11.380 -5.327 1.00 48.78 115 GLY A C 1
ATOM 920 O O . GLY A 1 115 ? -13.348 11.275 -4.422 1.00 48.78 115 GLY A O 1
#

Foldseek 3Di:
DDPPPVCVQAVDPDDQCCVPPPVPDDADNDWDFDDDPNHGFWIWDWDADPVQLEIETAEIEGDPPHDLDLVVLLVVVVVVCVVSVVVVGDYYHYNYYPVNVNVVSNVVNRPDPDD

Secondary structure (DSSP, 8-state):
--THHHHHHH------GGGS-GGG-SS-SS-EEEEETTEEEEEEEEEEETTTTEEEEEEEEE-TT----HHHHHHHHHHHHHHHHHTT--EEEE--EESGGGHHHHHHHHH-S--